Protein AF-A0A661F6K2-F1 (afdb_monomer_lite)

Radius of gyration: 9.04 Å; chains: 1; bounding box: 15×20×20 Å

Sequence (40 aa):
MIDPRAVIDKGAELAEDVSVGPFSIIGSDVKIGAGTVIGP

Structure (mmCIF, N/CA/C/O backbone):
data_AF-A0A661F6K2-F1
#
_entry.id   AF-A0A661F6K2-F1
#
loop_
_atom_site.group_PDB
_atom_site.id
_atom_site.type_symbol
_atom_site.label_atom_id
_atom_site.label_alt_id
_atom_site.label_comp_id
_atom_site.label_asym_id
_atom_site.label_entity_id
_atom_site.label_seq_id
_atom_site.pdbx_PDB_ins_code
_atom_site.Cartn_x
_atom_site.Cartn_y
_atom_site.Cartn_z
_atom_site.occupancy
_atom_site.B_iso_or_equiv
_atom_site.auth_seq_id
_atom_site.auth_comp_id
_atom_sit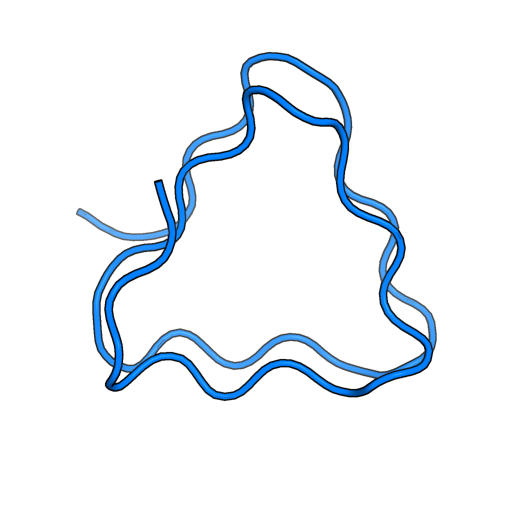e.auth_asym_id
_atom_site.auth_atom_id
_atom_site.pdbx_PDB_model_num
ATOM 1 N N . MET A 1 1 ? -7.684 4.976 -3.879 1.00 89.12 1 MET A N 1
ATOM 2 C CA . MET A 1 1 ? -7.723 4.520 -5.296 1.00 89.12 1 MET A CA 1
ATOM 3 C C . MET A 1 1 ? -6.538 3.600 -5.548 1.00 89.12 1 MET A C 1
ATOM 5 O O . MET A 1 1 ? -5.428 3.993 -5.227 1.00 89.12 1 MET A O 1
ATOM 9 N N . ILE A 1 2 ? -6.746 2.396 -6.082 1.00 96.44 2 ILE A N 1
ATOM 10 C CA . ILE A 1 2 ? -5.666 1.421 -6.310 1.00 96.44 2 ILE A CA 1
ATOM 11 C C . ILE A 1 2 ? -5.494 1.231 -7.819 1.00 96.44 2 ILE A C 1
ATOM 13 O O . ILE A 1 2 ? -6.447 0.838 -8.494 1.00 96.44 2 ILE A O 1
ATOM 17 N N . ASP A 1 3 ? -4.309 1.537 -8.354 1.00 97.69 3 ASP A N 1
ATOM 18 C CA . ASP A 1 3 ? -3.984 1.263 -9.758 1.00 97.69 3 ASP A CA 1
ATOM 19 C C . ASP A 1 3 ? -4.004 -0.259 -10.010 1.00 97.69 3 ASP A C 1
ATOM 21 O O . ASP A 1 3 ? -3.458 -1.020 -9.208 1.00 97.69 3 ASP A O 1
ATOM 25 N N . PRO A 1 4 ? -4.587 -0.736 -11.124 1.00 97.38 4 PRO A N 1
ATOM 26 C CA . PRO A 1 4 ? -4.722 -2.169 -11.405 1.00 97.38 4 PRO A CA 1
ATOM 27 C C . PRO A 1 4 ? -3.390 -2.914 -11.580 1.00 97.38 4 PRO A C 1
ATOM 29 O O . PRO A 1 4 ? -3.376 -4.142 -11.566 1.00 97.38 4 PRO A O 1
ATOM 32 N N . ARG A 1 5 ? -2.275 -2.201 -11.779 1.00 97.69 5 ARG A N 1
ATOM 33 C CA . ARG A 1 5 ? -0.927 -2.786 -11.871 1.00 97.69 5 ARG A CA 1
ATOM 34 C C . ARG A 1 5 ? -0.243 -2.909 -10.512 1.00 97.69 5 ARG A C 1
ATOM 36 O O . ARG A 1 5 ? 0.874 -3.422 -10.459 1.00 97.69 5 ARG A O 1
ATOM 43 N N . ALA A 1 6 ? -0.845 -2.397 -9.439 1.00 98.00 6 ALA A N 1
ATOM 44 C CA . ALA A 1 6 ? -0.349 -2.625 -8.091 1.00 98.00 6 ALA A CA 1
ATOM 45 C C . ALA A 1 6 ? -0.529 -4.101 -7.711 1.00 98.00 6 ALA A C 1
ATOM 47 O O . ALA A 1 6 ? -1.561 -4.711 -7.994 1.00 98.00 6 ALA A O 1
ATOM 48 N N . VAL A 1 7 ? 0.476 -4.668 -7.049 1.00 98.12 7 VAL A N 1
ATOM 49 C CA . VAL A 1 7 ? 0.425 -6.028 -6.511 1.00 98.12 7 VAL A CA 1
ATOM 50 C C . VAL A 1 7 ? 0.279 -5.921 -5.003 1.00 98.12 7 VAL A C 1
ATOM 52 O O . VAL A 1 7 ? 1.180 -5.450 -4.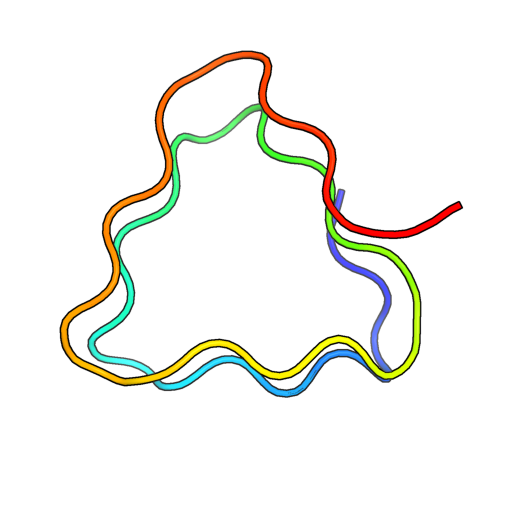311 1.00 98.12 7 VAL A O 1
ATOM 55 N N . ILE A 1 8 ? -0.877 -6.336 -4.497 1.00 97.88 8 ILE A N 1
ATOM 56 C CA . ILE A 1 8 ? -1.222 -6.234 -3.081 1.00 97.88 8 ILE A CA 1
ATOM 57 C C . ILE A 1 8 ? -1.525 -7.637 -2.583 1.00 97.88 8 ILE A C 1
ATOM 59 O O . ILE A 1 8 ? -2.416 -8.313 -3.104 1.00 97.88 8 ILE A O 1
ATOM 63 N N . ASP A 1 9 ? -0.755 -8.081 -1.597 1.00 98.56 9 ASP A N 1
ATOM 64 C CA . ASP A 1 9 ? -1.039 -9.327 -0.909 1.00 98.56 9 ASP A CA 1
ATOM 65 C C . ASP A 1 9 ? -2.381 -9.239 -0.161 1.00 98.56 9 ASP A C 1
ATOM 67 O O . ASP A 1 9 ? -2.741 -8.195 0.381 1.00 98.56 9 ASP A O 1
ATOM 71 N N . LYS A 1 10 ? -3.128 -10.346 -0.108 1.00 97.12 10 LYS A N 1
ATOM 72 C CA . LYS A 1 10 ? -4.444 -10.399 0.549 1.00 97.12 10 LYS A CA 1
ATOM 73 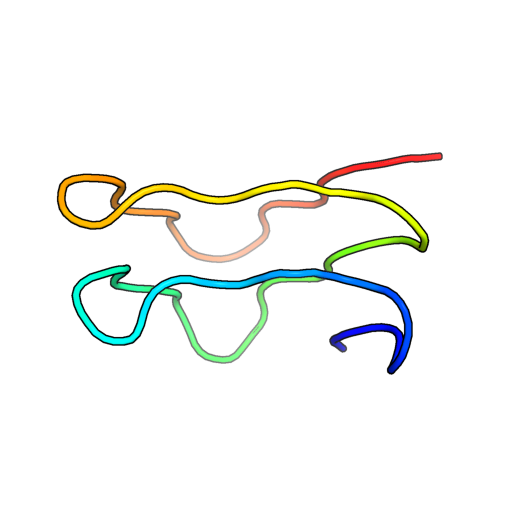C C . LYS A 1 10 ? -4.383 -10.168 2.062 1.00 97.12 10 LYS A C 1
ATOM 75 O O . LYS A 1 10 ? -5.417 -9.848 2.639 1.00 97.12 10 LYS A O 1
ATOM 80 N N . GLY A 1 11 ? -3.226 -10.377 2.693 1.00 97.94 11 GLY A N 1
ATOM 81 C CA . GLY A 1 11 ? -3.014 -10.099 4.114 1.00 97.94 11 GLY A CA 1
ATOM 82 C C . GLY A 1 11 ? -2.836 -8.614 4.436 1.00 97.94 11 GLY A C 1
ATOM 83 O O . GLY A 1 11 ? -2.974 -8.229 5.593 1.00 97.94 11 GLY A O 1
ATOM 84 N N . ALA A 1 12 ? -2.568 -7.770 3.434 1.00 98.38 12 ALA A N 1
ATOM 85 C CA . ALA A 1 12 ? -2.368 -6.346 3.656 1.00 98.38 12 ALA A CA 1
ATOM 86 C C . ALA A 1 12 ? -3.660 -5.661 4.138 1.00 98.38 12 ALA A C 1
ATOM 88 O O . ALA A 1 12 ? -4.738 -5.849 3.572 1.00 98.38 12 ALA A O 1
ATOM 89 N N . GLU A 1 13 ? -3.534 -4.805 5.152 1.00 98.38 13 GLU A N 1
ATOM 90 C CA . GLU A 1 13 ? -4.644 -4.033 5.712 1.00 98.38 13 GLU A CA 1
ATOM 91 C C . GLU A 1 13 ? -4.521 -2.566 5.283 1.00 98.38 13 GLU A C 1
ATOM 93 O O . GLU A 1 13 ? -3.600 -1.857 5.697 1.00 98.38 13 GLU A O 1
ATOM 98 N N . LEU A 1 14 ? -5.441 -2.096 4.440 1.00 98.12 14 LEU A N 1
ATOM 99 C CA . LEU A 1 14 ? -5.465 -0.724 3.930 1.00 98.12 14 LEU A CA 1
ATOM 100 C C . LEU A 1 14 ? -6.751 -0.029 4.385 1.00 98.12 14 LEU A C 1
ATOM 102 O O . LEU A 1 14 ? -7.838 -0.591 4.253 1.00 98.12 14 LEU A O 1
ATOM 106 N N . ALA A 1 15 ? -6.636 1.205 4.881 1.00 98.38 15 ALA A N 1
ATOM 107 C CA . ALA A 1 15 ? -7.797 2.068 5.094 1.00 98.38 15 ALA A CA 1
ATOM 108 C C . ALA A 1 15 ? -8.494 2.424 3.761 1.00 98.38 15 ALA A C 1
ATOM 110 O O . ALA A 1 15 ? -7.876 2.405 2.694 1.00 98.38 15 ALA A O 1
ATOM 111 N N . GLU A 1 16 ? -9.787 2.761 3.817 1.00 96.94 16 GLU A N 1
ATOM 112 C CA . GLU A 1 16 ? -10.636 2.959 2.626 1.00 96.94 16 GLU A CA 1
ATOM 113 C C . GLU A 1 16 ? -10.163 4.092 1.696 1.00 96.94 16 GLU A C 1
ATOM 115 O O . GLU A 1 16 ? -10.383 4.044 0.485 1.00 96.94 16 GLU A O 1
ATOM 120 N N . ASP A 1 17 ? -9.495 5.107 2.245 1.00 97.38 17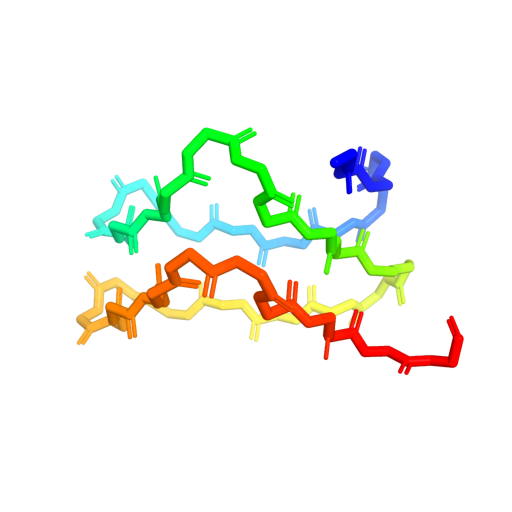 ASP A N 1
ATOM 121 C CA . ASP A 1 17 ? -9.038 6.304 1.536 1.00 97.38 17 ASP A CA 1
ATOM 122 C C . ASP A 1 17 ? -7.579 6.221 1.048 1.00 97.38 17 ASP A C 1
ATOM 124 O O . ASP A 1 17 ? -7.062 7.175 0.459 1.00 97.38 17 ASP A O 1
ATOM 128 N N . VAL A 1 18 ? -6.919 5.070 1.214 1.00 98.31 18 VAL A N 1
ATOM 129 C CA . VAL A 1 18 ? -5.547 4.854 0.736 1.00 98.31 18 VAL A CA 1
ATOM 130 C C . VAL A 1 18 ? -5.477 4.934 -0.790 1.00 98.31 18 VAL A C 1
ATOM 132 O O . VAL A 1 18 ? -6.321 4.396 -1.523 1.00 98.31 18 VAL A O 1
ATOM 135 N N . SER A 1 19 ? -4.427 5.590 -1.291 1.00 98.06 19 SER A N 1
ATOM 136 C CA . SER A 1 19 ? -4.111 5.632 -2.720 1.00 98.06 19 SER A CA 1
ATOM 137 C C . SER A 1 19 ? -2.800 4.917 -3.034 1.00 98.06 19 SER A C 1
ATOM 139 O O . SER A 1 19 ? -1.778 5.181 -2.407 1.00 98.06 19 SER A O 1
ATOM 141 N N . VAL A 1 20 ? -2.844 3.998 -4.002 1.00 98.12 20 VAL A N 1
ATOM 142 C CA . VAL A 1 20 ? -1.718 3.148 -4.411 1.00 98.12 20 VAL A CA 1
ATOM 143 C C . VAL A 1 20 ? -1.489 3.308 -5.910 1.00 98.12 20 VAL A C 1
ATOM 145 O O . VAL A 1 20 ? -2.345 2.945 -6.721 1.00 98.12 20 VAL A O 1
ATOM 148 N N . GLY A 1 21 ? -0.330 3.853 -6.266 1.00 98.12 21 GLY A N 1
ATOM 149 C CA . GLY A 1 21 ? 0.114 4.062 -7.637 1.00 98.12 21 GLY A CA 1
ATOM 150 C C . GLY A 1 21 ? 0.603 2.780 -8.325 1.00 98.12 21 GLY A C 1
ATOM 151 O O . GLY A 1 21 ? 0.814 1.747 -7.674 1.00 98.12 21 GLY A 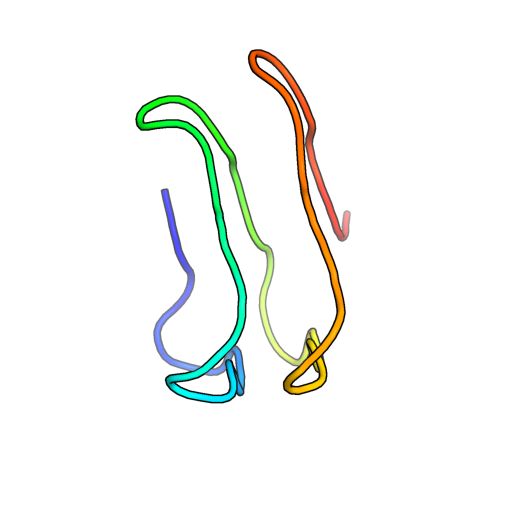O 1
ATOM 152 N N . PRO A 1 22 ? 0.799 2.830 -9.654 1.00 97.69 22 PRO A N 1
ATOM 153 C CA . PRO A 1 22 ? 1.164 1.670 -10.461 1.00 97.69 22 PRO A CA 1
ATOM 154 C C . PRO A 1 22 ? 2.486 1.040 -10.035 1.00 97.69 22 PRO A C 1
ATOM 156 O O . PRO A 1 22 ? 3.420 1.736 -9.648 1.00 97.69 22 PRO A O 1
ATOM 159 N N . PHE A 1 23 ? 2.573 -0.285 -10.175 1.00 96.94 23 PHE A N 1
ATOM 160 C CA . PHE A 1 23 ? 3.770 -1.088 -9.888 1.00 96.94 23 PHE A CA 1
ATOM 161 C C . PHE A 1 23 ? 4.231 -1.085 -8.419 1.00 96.94 23 PHE A C 1
ATOM 163 O O . PHE A 1 23 ? 5.289 -1.634 -8.111 1.00 96.94 23 PHE A O 1
ATOM 170 N N . SER A 1 24 ? 3.434 -0.524 -7.504 1.00 98.06 24 SER A N 1
ATOM 171 C CA . SER A 1 24 ? 3.630 -0.700 -6.063 1.00 98.06 24 SER A CA 1
ATOM 172 C C . SER A 1 24 ? 3.454 -2.170 -5.671 1.00 98.06 24 SER A C 1
ATOM 174 O O . SER A 1 24 ? 2.583 -2.856 -6.213 1.00 98.06 24 SER A O 1
ATOM 176 N N . ILE A 1 25 ? 4.252 -2.639 -4.709 1.00 97.81 25 ILE A N 1
ATOM 177 C CA . ILE A 1 25 ? 4.182 -4.000 -4.163 1.00 97.81 25 ILE A CA 1
ATOM 178 C C . ILE A 1 25 ? 3.982 -3.909 -2.648 1.00 97.81 25 ILE A C 1
ATOM 180 O O . ILE A 1 25 ? 4.818 -3.332 -1.954 1.00 97.81 25 ILE A O 1
ATOM 184 N N . ILE A 1 26 ? 2.884 -4.471 -2.140 1.00 98.12 26 ILE A N 1
ATOM 185 C CA . ILE A 1 26 ? 2.513 -4.447 -0.716 1.00 98.12 26 ILE A CA 1
ATOM 186 C C . ILE A 1 26 ? 2.426 -5.887 -0.197 1.00 98.12 26 ILE A C 1
ATOM 188 O O . ILE A 1 26 ? 1.690 -6.700 -0.753 1.00 98.12 26 ILE A O 1
ATOM 192 N N . GLY A 1 27 ? 3.194 -6.197 0.853 1.00 98.50 27 GLY A N 1
ATOM 193 C CA . GLY A 1 27 ? 3.273 -7.534 1.456 1.00 98.50 27 GLY A CA 1
ATOM 194 C C . GLY A 1 27 ? 2.180 -7.837 2.490 1.00 98.50 27 GLY A C 1
ATOM 195 O O . GLY A 1 27 ? 1.471 -6.939 2.937 1.00 98.50 27 GLY A O 1
ATOM 196 N N . SER A 1 28 ? 2.091 -9.109 2.893 1.00 97.69 28 SER A N 1
ATOM 197 C CA . SER A 1 28 ? 1.033 -9.692 3.740 1.00 97.69 28 SER A CA 1
ATOM 198 C C . SER A 1 28 ? 0.894 -9.109 5.148 1.00 97.69 28 SER A C 1
ATOM 200 O O . SER A 1 28 ? -0.175 -9.217 5.727 1.00 97.69 28 SER A O 1
ATOM 202 N N . ASP A 1 29 ? 1.942 -8.502 5.707 1.00 97.06 29 ASP A N 1
ATOM 203 C CA . ASP A 1 29 ? 1.964 -8.014 7.099 1.00 97.06 29 ASP A CA 1
ATOM 204 C C . ASP A 1 29 ? 2.030 -6.480 7.184 1.00 97.06 29 ASP A C 1
ATOM 206 O O . ASP A 1 29 ? 2.466 -5.898 8.180 1.00 97.06 29 ASP A O 1
ATOM 210 N N . VAL A 1 30 ? 1.634 -5.804 6.103 1.00 98.38 30 VAL A N 1
ATOM 211 C CA . VAL A 1 30 ? 1.660 -4.344 5.999 1.00 98.38 30 VAL A CA 1
ATOM 212 C C . VAL A 1 30 ? 0.306 -3.762 6.401 1.00 98.38 30 VAL A C 1
ATOM 214 O O . VAL A 1 30 ? -0.740 -4.195 5.917 1.00 98.38 30 VAL A O 1
ATOM 217 N N . LYS A 1 31 ? 0.339 -2.723 7.244 1.00 98.50 31 LYS A N 1
ATOM 218 C CA . LYS A 1 31 ? -0.830 -1.911 7.608 1.00 98.50 31 LYS A CA 1
ATOM 219 C C . LYS A 1 31 ? -0.637 -0.477 7.139 1.00 98.50 31 LYS A C 1
ATOM 221 O O . LYS A 1 31 ? 0.369 0.146 7.479 1.00 98.50 31 LYS A O 1
ATOM 226 N N . ILE A 1 32 ? -1.593 0.047 6.380 1.00 98.19 32 ILE A N 1
ATOM 227 C CA . ILE A 1 32 ? -1.542 1.400 5.821 1.00 98.19 32 ILE A CA 1
ATOM 228 C C . ILE A 1 32 ? -2.739 2.197 6.330 1.00 98.19 32 ILE A C 1
ATOM 230 O O . ILE A 1 32 ? -3.895 1.860 6.070 1.00 98.19 32 ILE A O 1
ATOM 234 N N . GLY A 1 33 ? -2.432 3.258 7.076 1.00 98.56 33 GLY A N 1
ATOM 235 C CA . GLY A 1 33 ? -3.420 4.130 7.698 1.00 98.56 33 GLY A CA 1
ATOM 236 C C . GLY A 1 33 ? -4.076 5.111 6.727 1.00 98.56 33 GLY A C 1
ATOM 237 O O . GLY A 1 33 ? -3.604 5.323 5.605 1.00 98.56 33 GLY A O 1
ATOM 238 N N . ALA A 1 34 ? -5.151 5.735 7.210 1.00 98.19 34 ALA A N 1
ATOM 239 C CA . ALA A 1 34 ? -5.941 6.693 6.449 1.00 98.19 34 ALA A CA 1
ATOM 240 C C . ALA A 1 34 ? -5.109 7.884 5.945 1.00 98.19 34 ALA A C 1
ATOM 242 O O . ALA A 1 34 ? -4.156 8.314 6.597 1.00 98.19 34 ALA A O 1
ATOM 243 N N . GLY A 1 35 ? -5.461 8.399 4.769 1.00 97.31 35 GLY A N 1
ATOM 244 C CA . GLY A 1 35 ? -4.794 9.518 4.100 1.00 97.31 35 GLY A CA 1
ATOM 245 C C . GLY A 1 35 ? -3.435 9.195 3.470 1.00 97.31 35 GLY A C 1
ATOM 246 O O . GLY A 1 35 ? -2.780 10.095 2.944 1.00 97.31 35 GLY A O 1
ATOM 247 N N . THR A 1 36 ? -2.986 7.936 3.510 1.00 98.38 36 THR A N 1
ATOM 248 C CA . THR A 1 36 ? -1.688 7.549 2.940 1.00 98.38 36 THR A CA 1
ATOM 249 C C . THR A 1 36 ? -1.734 7.479 1.412 1.00 98.38 36 THR A C 1
ATOM 251 O O . THR A 1 36 ? -2.663 6.924 0.819 1.00 98.38 3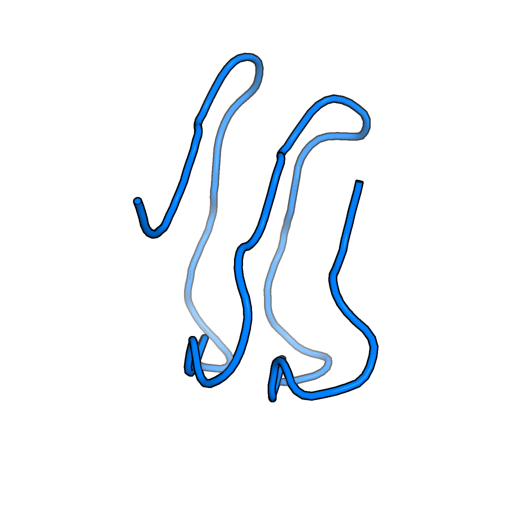6 THR A O 1
ATOM 254 N N . VAL A 1 37 ? -0.667 7.973 0.778 1.00 97.88 37 VAL A N 1
ATOM 255 C CA . VAL A 1 37 ? -0.418 7.864 -0.664 1.00 97.88 37 VAL A CA 1
ATOM 256 C C . VAL A 1 37 ? 0.899 7.121 -0.891 1.00 97.88 37 VAL A C 1
ATOM 258 O O . VAL A 1 37 ? 1.928 7.502 -0.335 1.00 97.88 37 VAL A O 1
ATOM 261 N N . ILE A 1 38 ? 0.864 6.054 -1.693 1.00 97.00 38 ILE A N 1
ATOM 262 C CA . ILE A 1 38 ? 2.028 5.245 -2.080 1.00 97.00 38 ILE A CA 1
ATOM 263 C C . ILE A 1 38 ? 2.228 5.351 -3.590 1.00 97.00 38 ILE A C 1
ATOM 265 O O . ILE A 1 38 ? 1.324 5.018 -4.352 1.00 97.00 38 ILE A O 1
ATOM 269 N N . GLY A 1 39 ? 3.426 5.756 -4.010 1.00 90.12 39 GLY A N 1
ATOM 270 C CA . GLY A 1 39 ? 3.784 6.003 -5.411 1.00 90.12 39 GLY A CA 1
ATOM 271 C C . GLY A 1 39 ? 4.050 7.492 -5.691 1.00 90.12 39 GLY A C 1
ATOM 272 O O . GLY A 1 39 ? 4.097 8.280 -4.745 1.00 90.12 39 GLY A O 1
ATOM 273 N N . PRO A 1 40 ? 4.286 7.872 -6.961 1.00 76.19 40 PRO A N 1
ATOM 274 C CA . PRO A 1 40 ? 4.120 9.240 -7.451 1.00 76.19 40 PRO A CA 1
ATOM 275 C C . PRO A 1 40 ? 2.646 9.606 -7.688 1.00 76.19 40 PRO A C 1
ATOM 277 O O . PRO A 1 40 ? 1.832 8.686 -7.940 1.00 76.19 40 PRO A O 1
#

Foldseek 3Di:
DADPQEAADPLEAEDPQEAHDHPHYYDNPHYYDHPHYHDD

pLDDT: mean 96.92, std 3.81, range [76.19, 98.56]

Secondary structure (DSSP, 8-state):
-B-TT-EE-TT-EE-TT-EE-TT-EE-TT-EE-TT-EE--